Protein AF-A0A519M1B8-F1 (afdb_monomer_lite)

Secondary structure (DSSP, 8-state):
-EEEEEE--EEEPPPTTTS--EEEEEEEEEEEEEETTTTEEEEEEEEEEEE-STT---EEEEEEEEEEEE-SSEEEEEEEEEETTTT--EEEEEEEE----

Structure (mmCIF, N/CA/C/O backbone):
data_AF-A0A519M1B8-F1
#
_entry.id   AF-A0A519M1B8-F1
#
loop_
_atom_site.group_PDB
_atom_site.id
_atom_site.type_symbol
_atom_site.label_atom_id
_atom_site.label_alt_id
_atom_site.label_comp_id
_atom_site.label_asym_id
_atom_site.label_entity_id
_atom_site.label_seq_id
_atom_site.pdbx_PDB_ins_code
_atom_site.Cartn_x
_atom_site.Cartn_y
_atom_site.Cartn_z
_atom_site.occupancy
_atom_site.B_iso_or_equiv
_atom_site.auth_seq_id
_atom_site.auth_comp_id
_atom_site.auth_asym_id
_atom_site.auth_atom_id
_atom_site.pdbx_PDB_model_num
ATOM 1 N N . THR A 1 1 ? -4.992 -12.853 12.624 1.00 61.62 1 THR A N 1
ATOM 2 C CA . THR A 1 1 ? -4.207 -12.572 11.404 1.00 61.62 1 THR A CA 1
ATOM 3 C C . THR A 1 1 ? -5.057 -12.869 10.196 1.00 61.62 1 THR A C 1
ATOM 5 O O . THR A 1 1 ? -5.647 -13.942 10.158 1.00 61.62 1 THR A O 1
ATOM 8 N N . SER A 1 2 ? -5.167 -11.935 9.254 1.00 78.75 2 SER A N 1
ATOM 9 C CA . SER A 1 2 ? -5.902 -12.116 7.998 1.00 78.75 2 SER A CA 1
ATOM 10 C C . SER A 1 2 ? -4.955 -12.070 6.798 1.00 78.75 2 SER A C 1
ATOM 12 O O . SER A 1 2 ? -3.902 -11.434 6.850 1.00 78.75 2 SER A O 1
ATOM 14 N N . LEU A 1 3 ? -5.323 -12.778 5.728 1.00 83.06 3 LEU A N 1
ATOM 15 C CA . LEU A 1 3 ? -4.631 -12.716 4.442 1.00 83.06 3 LEU A CA 1
ATOM 16 C C . LEU A 1 3 ? -5.221 -11.564 3.621 1.00 83.06 3 LEU A C 1
ATOM 18 O O . LEU A 1 3 ? -6.442 -11.401 3.584 1.00 83.06 3 LEU A O 1
ATOM 22 N N . THR A 1 4 ? -4.372 -10.785 2.961 1.00 83.81 4 THR A N 1
ATOM 23 C CA . THR A 1 4 ? -4.791 -9.717 2.050 1.00 83.81 4 THR A CA 1
ATOM 24 C C . THR A 1 4 ? -4.305 -10.019 0.644 1.00 83.81 4 THR A C 1
ATOM 26 O O . THR A 1 4 ? -3.162 -10.423 0.439 1.00 83.81 4 THR A O 1
ATOM 29 N N . LEU A 1 5 ? -5.190 -9.829 -0.330 1.00 84.94 5 LEU A N 1
ATOM 30 C CA . LEU A 1 5 ? -4.849 -9.868 -1.743 1.00 84.94 5 LEU A CA 1
ATOM 31 C C . LEU A 1 5 ? -5.241 -8.522 -2.339 1.00 84.94 5 LEU A C 1
ATOM 33 O O . LEU A 1 5 ? -6.409 -8.133 -2.291 1.00 84.94 5 LEU A O 1
ATOM 37 N N . THR A 1 6 ? -4.247 -7.810 -2.855 1.00 81.38 6 THR A N 1
ATOM 38 C CA . THR A 1 6 ? -4.382 -6.447 -3.355 1.00 81.38 6 THR A CA 1
ATOM 39 C C . THR A 1 6 ? -3.985 -6.429 -4.819 1.00 81.38 6 THR A C 1
ATOM 41 O O . THR A 1 6 ? -2.852 -6.746 -5.180 1.00 81.38 6 THR A O 1
ATOM 44 N N . THR A 1 7 ? -4.931 -6.028 -5.660 1.00 83.31 7 THR A N 1
ATOM 45 C CA . THR A 1 7 ? -4.694 -5.735 -7.074 1.00 83.31 7 THR A CA 1
ATOM 46 C C . THR A 1 7 ? -5.128 -4.306 -7.353 1.00 83.31 7 THR A C 1
ATOM 48 O O . THR A 1 7 ? -5.988 -3.759 -6.658 1.00 83.31 7 THR A O 1
ATOM 51 N N . GLY A 1 8 ? -4.504 -3.678 -8.338 1.00 78.06 8 GLY A N 1
ATOM 52 C CA . GLY A 1 8 ? -4.832 -2.318 -8.728 1.00 78.06 8 GLY A CA 1
ATOM 53 C C . GLY A 1 8 ? -4.220 -1.964 -10.069 1.00 78.06 8 GLY A C 1
ATOM 54 O O . GLY A 1 8 ? -3.645 -2.812 -10.747 1.00 78.06 8 GLY A O 1
ATOM 55 N N . TYR A 1 9 ? -4.342 -0.697 -10.430 1.00 78.12 9 TYR A N 1
ATOM 56 C CA . TYR A 1 9 ? -3.684 -0.117 -11.587 1.00 78.12 9 TYR A CA 1
ATOM 57 C C . TYR A 1 9 ? -2.991 1.159 -11.122 1.00 78.12 9 TYR A C 1
ATOM 59 O O . TYR A 1 9 ? -3.652 2.053 -10.588 1.00 78.12 9 TYR A O 1
ATOM 67 N N . THR A 1 10 ? -1.671 1.212 -11.279 1.00 73.44 10 THR A N 1
ATOM 68 C CA . THR A 1 10 ? -0.863 2.384 -10.947 1.00 73.44 10 THR A CA 1
ATOM 69 C C . THR A 1 10 ? -0.337 2.972 -12.245 1.00 73.44 10 THR A C 1
ATOM 71 O O . THR A 1 10 ? 0.252 2.266 -13.061 1.00 73.44 10 THR A O 1
ATOM 74 N N . HIS A 1 11 ? -0.551 4.269 -12.431 1.00 74.06 11 HIS A N 1
ATOM 75 C CA . HIS A 1 11 ? 0.006 5.010 -13.551 1.00 74.06 11 HIS A CA 1
ATOM 76 C C . HIS A 1 11 ? 0.801 6.187 -12.999 1.00 74.06 11 HIS A C 1
ATOM 78 O O . HIS A 1 11 ? 0.237 7.066 -12.343 1.00 74.06 11 HIS A O 1
ATOM 84 N N . LEU A 1 12 ? 2.113 6.143 -13.199 1.00 71.19 12 LEU A N 1
ATOM 85 C CA . LEU A 1 12 ? 3.037 7.199 -12.819 1.00 71.19 12 LEU A CA 1
ATOM 86 C C . LEU A 1 12 ? 3.297 8.052 -14.058 1.00 71.19 12 LEU A C 1
ATOM 88 O O . LEU A 1 12 ? 3.857 7.563 -15.036 1.00 71.19 12 LEU A O 1
ATOM 92 N N . PHE A 1 13 ? 2.863 9.309 -13.997 1.00 70.25 13 PHE A N 1
ATOM 93 C CA . PHE A 1 13 ? 3.152 10.306 -15.022 1.00 70.25 13 PHE A CA 1
ATOM 94 C C . PHE A 1 13 ? 4.556 10.857 -14.777 1.00 70.25 13 PHE A C 1
ATOM 96 O O . PHE A 1 13 ? 4.811 11.423 -13.708 1.00 70.25 13 PHE A O 1
ATOM 103 N N . ALA A 1 14 ? 5.456 10.675 -15.738 1.00 64.19 14 ALA A N 1
ATOM 104 C CA . ALA A 1 14 ? 6.783 11.272 -15.707 1.00 64.19 14 ALA A CA 1
ATOM 105 C C . ALA A 1 14 ? 6.781 12.560 -16.543 1.00 64.19 14 ALA A C 1
ATOM 107 O O . ALA A 1 14 ? 6.062 12.684 -17.530 1.00 64.19 14 ALA A O 1
ATOM 108 N N . GLU A 1 15 ? 7.560 13.563 -16.136 1.00 58.38 15 GLU A N 1
ATOM 109 C CA . GLU A 1 15 ? 7.717 14.765 -16.957 1.00 58.38 15 GLU A CA 1
ATOM 110 C C . GLU A 1 15 ? 8.551 14.400 -18.198 1.00 58.38 15 GLU A C 1
ATOM 112 O O . GLU A 1 15 ? 9.636 13.830 -18.060 1.00 58.38 15 GLU A O 1
ATOM 117 N N . GLU A 1 16 ? 8.030 14.723 -19.393 1.00 57.34 16 GLU A N 1
ATOM 118 C CA . GLU A 1 16 ? 8.417 14.256 -20.748 1.00 57.34 16 GLU A CA 1
ATOM 119 C C . GLU A 1 16 ? 9.908 14.410 -21.155 1.00 57.34 16 GLU A C 1
ATOM 121 O O . GLU A 1 16 ? 10.265 14.207 -22.315 1.00 57.34 16 GLU A O 1
ATOM 126 N N . LYS A 1 17 ? 10.809 14.806 -20.251 1.00 54.50 17 LYS A N 1
ATOM 127 C CA . LYS A 1 17 ? 12.233 15.039 -20.534 1.00 54.50 17 LYS A CA 1
ATOM 128 C C . LYS A 1 17 ? 13.218 14.105 -19.846 1.00 54.50 17 LYS A C 1
ATOM 130 O O . LYS A 1 17 ? 14.379 14.132 -20.251 1.00 54.50 17 LYS A O 1
ATOM 135 N N . GLU A 1 18 ? 12.808 13.294 -18.870 1.00 54.34 18 GLU A N 1
ATOM 136 C CA . GLU A 1 18 ? 13.756 12.404 -18.182 1.00 54.34 18 GLU A CA 1
ATOM 137 C C . GLU A 1 18 ? 13.355 10.924 -18.169 1.00 54.34 18 GLU A C 1
ATOM 139 O O . GLU A 1 18 ? 14.258 10.121 -18.392 1.00 54.34 18 GLU A O 1
ATOM 144 N N . TRP A 1 19 ? 12.073 10.544 -18.024 1.00 55.38 19 TRP A N 1
ATOM 145 C CA . TRP A 1 19 ? 11.619 9.135 -17.985 1.00 55.38 19 TRP A CA 1
ATOM 146 C C . TRP A 1 19 ? 10.327 8.901 -18.790 1.00 55.38 19 TRP A C 1
ATOM 148 O O . TRP A 1 19 ? 9.516 9.814 -18.921 1.00 55.38 19 TRP A O 1
ATOM 158 N N . ASP A 1 20 ? 10.139 7.682 -19.307 1.00 60.03 20 ASP A N 1
ATOM 159 C CA . ASP A 1 20 ? 8.891 7.254 -19.957 1.00 60.03 20 ASP A CA 1
ATOM 160 C C . ASP A 1 20 ? 7.768 7.037 -18.922 1.00 60.03 20 ASP A C 1
ATOM 162 O O . ASP A 1 20 ? 8.018 6.594 -17.796 1.00 60.03 20 ASP A O 1
ATOM 166 N N . ASP A 1 21 ? 6.520 7.323 -19.311 1.00 61.66 21 ASP A N 1
ATOM 167 C CA . ASP A 1 21 ? 5.335 7.106 -18.472 1.00 61.66 21 ASP A CA 1
ATOM 168 C C . ASP A 1 21 ? 5.198 5.631 -18.067 1.00 61.66 21 ASP A C 1
ATOM 170 O O . ASP A 1 21 ? 5.032 4.740 -18.907 1.00 61.66 21 ASP A O 1
ATOM 174 N N . LEU A 1 22 ? 5.192 5.357 -16.759 1.00 68.00 22 LEU A N 1
ATOM 175 C CA . LEU A 1 22 ? 5.159 3.993 -16.239 1.00 68.00 22 LEU A CA 1
ATOM 176 C C . LEU A 1 22 ? 3.747 3.620 -15.777 1.00 68.00 22 LEU A C 1
ATOM 178 O O . LEU A 1 22 ? 3.299 3.963 -14.680 1.00 68.00 22 LEU A O 1
ATOM 182 N N . GLY A 1 23 ? 3.047 2.854 -16.612 1.00 71.75 23 GLY A N 1
ATOM 183 C CA . GLY A 1 23 ? 1.823 2.151 -16.235 1.00 71.75 23 GLY A CA 1
ATOM 184 C C . GLY A 1 23 ? 2.131 0.717 -15.826 1.00 71.75 23 GLY A C 1
ATOM 185 O O . GLY A 1 23 ? 2.684 -0.038 -16.625 1.00 71.75 23 GLY A O 1
ATOM 186 N N . TYR A 1 24 ? 1.748 0.309 -14.615 1.00 73.81 24 TYR A N 1
ATOM 187 C CA . TYR A 1 24 ? 1.891 -1.079 -14.177 1.00 73.81 24 TYR A CA 1
ATOM 188 C C . TYR A 1 24 ? 0.715 -1.563 -13.325 1.00 73.81 24 TYR A C 1
ATOM 190 O O . TYR A 1 24 ? 0.029 -0.806 -12.634 1.00 73.81 24 TYR A O 1
ATOM 198 N N . ILE A 1 25 ? 0.488 -2.873 -13.379 1.00 82.19 25 ILE A N 1
ATOM 199 C CA . ILE A 1 25 ? -0.502 -3.587 -12.577 1.00 82.19 25 ILE A CA 1
ATOM 200 C C . ILE A 1 25 ? 0.230 -4.225 -11.391 1.00 82.19 25 ILE A C 1
ATOM 202 O O . ILE A 1 25 ? 0.933 -5.224 -11.579 1.00 82.19 25 ILE A O 1
ATOM 206 N N . PRO A 1 26 ? 0.096 -3.684 -10.167 1.00 81.31 26 PRO A N 1
ATOM 207 C CA . PRO A 1 26 ? 0.602 -4.341 -8.971 1.00 81.31 26 PRO A CA 1
ATOM 208 C C . PRO A 1 26 ? -0.301 -5.513 -8.573 1.00 81.31 26 PRO A C 1
ATOM 210 O O . PRO A 1 26 ? -1.482 -5.330 -8.266 1.00 81.31 26 PRO A O 1
ATOM 213 N N . VAL A 1 27 ? 0.271 -6.713 -8.504 1.00 86.44 27 VAL A N 1
ATOM 214 C CA . VAL A 1 27 ? -0.357 -7.895 -7.905 1.00 86.44 27 VAL A CA 1
ATOM 215 C C . VAL A 1 27 ? 0.394 -8.226 -6.624 1.00 86.44 27 VAL A C 1
ATOM 217 O O . VAL A 1 27 ? 1.538 -8.678 -6.662 1.00 86.44 27 VAL A O 1
ATOM 220 N N . LYS A 1 28 ? -0.244 -7.986 -5.476 1.00 87.62 28 LYS A N 1
ATOM 221 C CA . LYS A 1 28 ? 0.367 -8.146 -4.154 1.00 87.62 28 LYS A CA 1
ATOM 222 C C . LYS A 1 28 ? -0.463 -9.064 -3.275 1.00 87.62 28 LYS A C 1
ATOM 224 O O . LYS A 1 28 ? -1.691 -8.985 -3.245 1.00 87.62 28 LYS A O 1
ATOM 229 N N . ALA A 1 29 ? 0.224 -9.907 -2.522 1.00 89.25 29 ALA A N 1
ATOM 230 C CA . ALA A 1 29 ? -0.368 -10.721 -1.480 1.00 89.25 29 ALA A CA 1
ATOM 231 C C . ALA A 1 29 ? 0.367 -10.454 -0.170 1.00 89.25 29 ALA A C 1
ATOM 233 O O . ALA A 1 29 ? 1.568 -10.184 -0.145 1.00 89.25 29 ALA A O 1
ATOM 234 N N . GLY A 1 30 ? -0.353 -10.505 0.936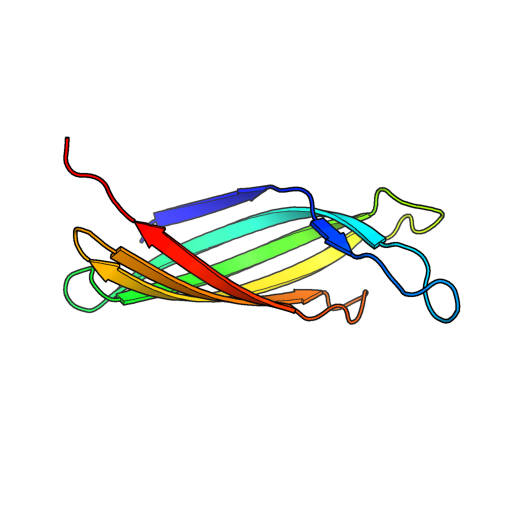 1.00 88.06 30 GLY A N 1
ATOM 235 C CA . GLY A 1 30 ? 0.223 -10.148 2.213 1.00 88.06 30 GLY A CA 1
ATOM 236 C C . GLY A 1 30 ? -0.570 -10.634 3.397 1.00 88.06 30 GLY A C 1
ATOM 237 O O . GLY A 1 30 ? -1.565 -11.354 3.290 1.00 88.06 30 GLY A O 1
ATOM 238 N N . PHE A 1 31 ? -0.087 -10.219 4.553 1.00 87.75 31 PHE A N 1
ATOM 239 C CA . PHE A 1 31 ? -0.739 -10.452 5.822 1.00 87.75 31 PHE A CA 1
ATOM 240 C C . PHE A 1 31 ? -1.097 -9.119 6.469 1.00 87.75 31 PHE A C 1
ATOM 242 O O . PHE A 1 31 ? -0.328 -8.155 6.439 1.00 87.75 31 PHE A O 1
ATOM 249 N N . LYS A 1 32 ? -2.269 -9.095 7.102 1.00 87.81 32 LYS A N 1
ATOM 250 C CA . LYS A 1 32 ? -2.708 -8.027 7.995 1.00 87.81 32 LYS A CA 1
ATOM 251 C C . LYS A 1 32 ? -2.826 -8.597 9.407 1.00 87.81 32 LYS A C 1
ATOM 253 O O . LYS A 1 32 ? -3.602 -9.520 9.680 1.00 87.81 32 LYS A O 1
ATOM 258 N N . GLY A 1 33 ? -2.001 -8.078 10.307 1.00 87.31 33 GLY A N 1
ATOM 259 C CA . GLY A 1 33 ? -1.975 -8.448 11.717 1.00 87.31 33 GLY A CA 1
ATOM 260 C C . GLY A 1 33 ? -2.495 -7.301 12.566 1.00 87.31 33 GLY A C 1
ATOM 261 O O . GLY A 1 33 ? -1.901 -6.230 12.547 1.00 87.31 33 GLY A O 1
ATOM 262 N N . PHE A 1 34 ? -3.583 -7.524 13.298 1.00 87.31 34 PHE A N 1
ATOM 263 C CA . PHE A 1 34 ? -4.104 -6.565 14.267 1.00 87.31 34 PHE A CA 1
ATOM 264 C C . PHE A 1 34 ? -3.411 -6.741 15.625 1.00 87.31 34 PHE A C 1
ATOM 266 O O . PHE A 1 34 ? -3.092 -7.861 16.029 1.00 87.31 34 PHE A O 1
ATOM 273 N N . ILE A 1 35 ? -3.145 -5.629 16.301 1.00 83.88 35 ILE A N 1
ATOM 274 C CA . ILE A 1 35 ? -2.440 -5.519 17.580 1.00 83.88 35 ILE A CA 1
ATOM 275 C C . ILE A 1 35 ? -3.149 -4.463 18.433 1.00 83.88 35 ILE A C 1
ATOM 277 O O . ILE A 1 35 ? -3.771 -3.547 17.899 1.00 83.88 35 ILE A O 1
ATOM 281 N N . TRP A 1 36 ? -3.027 -4.571 19.760 1.00 78.81 36 TRP A N 1
ATOM 282 C CA . TRP A 1 36 ? -3.655 -3.654 20.723 1.00 78.81 36 TRP A CA 1
ATOM 283 C C . TRP A 1 36 ? -5.170 -3.504 20.529 1.00 78.81 36 TRP A C 1
ATOM 285 O O . TRP A 1 36 ? -5.652 -2.476 20.055 1.00 78.81 36 TRP A O 1
ATOM 295 N N . GLU A 1 37 ? -5.915 -4.534 20.945 1.00 79.88 37 GLU A N 1
ATOM 296 C CA . GLU A 1 37 ? -7.390 -4.538 20.932 1.00 79.88 37 GLU A CA 1
ATOM 297 C C . GLU A 1 37 ? -7.973 -4.183 19.554 1.00 79.88 37 GLU A C 1
ATOM 299 O O . GLU A 1 37 ? -8.919 -3.412 19.446 1.00 79.88 37 GLU A O 1
ATOM 304 N N . ASP A 1 38 ? -7.344 -4.697 18.495 1.00 78.31 38 ASP A N 1
ATOM 305 C CA . ASP A 1 38 ? -7.723 -4.482 17.095 1.00 78.31 38 ASP A CA 1
ATOM 306 C C . ASP A 1 38 ? -7.667 -3.033 16.591 1.00 78.31 38 ASP A C 1
ATOM 308 O O . ASP A 1 38 ? -8.109 -2.738 15.480 1.00 78.31 38 ASP A O 1
ATOM 312 N N . ARG A 1 39 ? -7.038 -2.135 17.359 1.00 84.25 39 ARG A N 1
ATOM 313 C CA . ARG A 1 39 ? -6.904 -0.724 16.987 1.00 84.25 39 ARG A CA 1
ATOM 314 C C . ARG A 1 39 ? -5.719 -0.443 16.087 1.00 84.25 39 ARG A C 1
ATOM 316 O O . ARG A 1 39 ? -5.794 0.421 15.224 1.00 84.25 39 ARG A O 1
ATOM 323 N N . PHE A 1 40 ? -4.613 -1.152 16.262 1.00 88.06 40 PHE A N 1
ATOM 324 C CA . PHE A 1 40 ? -3.441 -1.001 15.407 1.00 88.06 40 PHE A CA 1
ATOM 325 C C . PHE A 1 40 ? -3.312 -2.208 14.499 1.00 88.06 40 PHE A C 1
ATOM 327 O O . PHE A 1 40 ? -3.648 -3.325 14.879 1.00 88.06 40 PHE A O 1
ATOM 334 N N 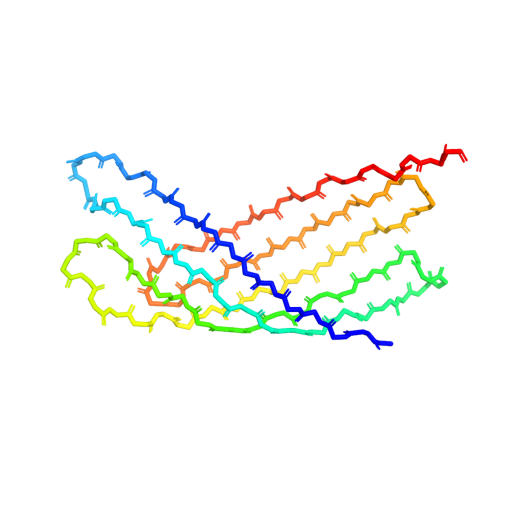. TYR A 1 41 ? -2.804 -2.006 13.292 1.00 87.94 41 TYR A N 1
ATOM 335 C CA . TYR 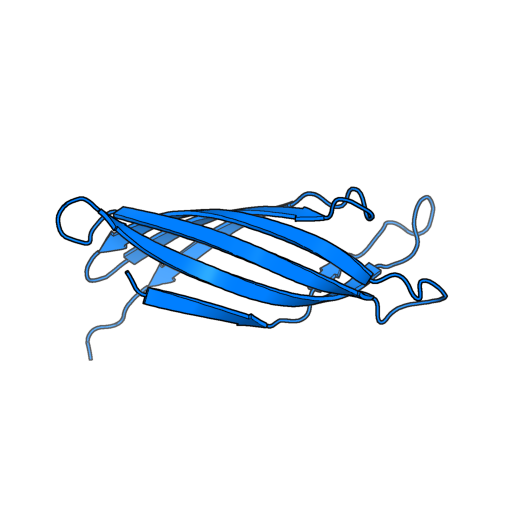A 1 41 ? -2.485 -3.109 12.409 1.00 87.94 41 TYR A CA 1
ATOM 336 C C . TYR A 1 41 ? -1.156 -2.905 11.710 1.00 87.94 41 TYR A C 1
ATOM 338 O O . TYR A 1 41 ? -0.787 -1.797 11.332 1.00 87.94 41 TYR A O 1
ATOM 346 N N . LEU A 1 42 ? -0.453 -4.010 11.510 1.00 89.69 42 LEU A N 1
ATOM 347 C CA . LEU A 1 42 ? 0.683 -4.093 10.612 1.00 89.69 42 LEU A CA 1
ATOM 348 C C . LEU A 1 42 ? 0.251 -4.821 9.349 1.00 89.69 42 LEU A C 1
ATOM 350 O O . LEU A 1 42 ? -0.506 -5.795 9.390 1.00 89.69 42 LEU A O 1
ATOM 354 N N . LEU A 1 43 ? 0.733 -4.316 8.228 1.00 89.56 43 LEU A N 1
ATOM 355 C CA . LEU A 1 43 ? 0.491 -4.836 6.902 1.00 89.56 43 LEU A CA 1
ATOM 356 C C . LEU A 1 43 ? 1.851 -5.165 6.294 1.00 89.56 43 LEU A C 1
ATOM 358 O O . LEU A 1 43 ? 2.728 -4.312 6.219 1.00 89.56 43 LEU A O 1
ATOM 362 N N . GLY A 1 44 ? 2.043 -6.406 5.882 1.00 89.62 44 GLY A N 1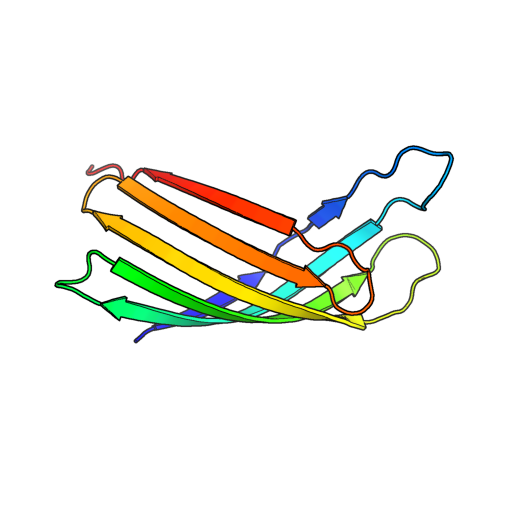
ATOM 363 C CA . GLY A 1 44 ? 3.205 -6.799 5.098 1.00 89.62 44 GLY A CA 1
ATOM 364 C C . GLY A 1 44 ? 2.716 -7.401 3.801 1.00 89.62 44 GLY A C 1
ATOM 365 O O . GLY A 1 44 ? 2.189 -8.511 3.820 1.00 89.62 44 GLY A O 1
ATOM 366 N N . GLU A 1 45 ? 2.860 -6.679 2.693 1.00 88.12 45 GLU A N 1
ATOM 367 C CA . GLU A 1 45 ? 2.529 -7.189 1.362 1.00 88.12 45 GLU A CA 1
ATOM 368 C C . GLU A 1 45 ? 3.798 -7.346 0.529 1.00 88.12 45 GLU A C 1
ATOM 370 O O . GLU A 1 45 ? 4.695 -6.510 0.582 1.00 88.12 45 GLU A O 1
ATOM 375 N N . VAL A 1 46 ? 3.872 -8.409 -0.261 1.00 89.56 46 VAL A N 1
ATOM 376 C CA . VAL A 1 46 ? 4.907 -8.610 -1.279 1.00 89.56 46 VAL A CA 1
ATOM 377 C C . VAL A 1 46 ? 4.251 -9.143 -2.546 1.00 89.56 46 VAL A C 1
ATOM 379 O O . VAL A 1 46 ? 3.179 -9.750 -2.508 1.00 89.56 46 VAL A O 1
ATOM 382 N N . GLY A 1 47 ? 4.851 -8.884 -3.694 1.00 85.44 47 GLY A N 1
ATOM 383 C CA . GLY A 1 47 ? 4.227 -9.204 -4.962 1.00 85.44 47 GLY A CA 1
ATOM 384 C C . GLY A 1 47 ? 5.080 -8.853 -6.160 1.00 85.44 47 GLY A C 1
ATOM 385 O O . GLY A 1 47 ? 6.287 -8.642 -6.054 1.00 85.44 47 GLY A O 1
ATOM 386 N N . ALA A 1 48 ? 4.418 -8.792 -7.304 1.00 83.69 48 ALA A N 1
ATOM 387 C CA . ALA A 1 48 ? 5.025 -8.442 -8.571 1.00 83.69 48 ALA A CA 1
ATOM 388 C C . ALA A 1 48 ? 4.221 -7.328 -9.245 1.00 83.69 48 ALA A C 1
ATOM 390 O O . ALA A 1 48 ? 2.990 -7.295 -9.162 1.00 83.69 48 ALA A O 1
ATOM 391 N N . GLY A 1 49 ? 4.920 -6.405 -9.894 1.00 78.31 49 GLY A N 1
ATOM 392 C CA . GLY A 1 49 ? 4.339 -5.386 -10.755 1.00 78.31 49 GLY A CA 1
ATOM 393 C C . GLY A 1 49 ? 4.574 -5.764 -12.208 1.00 78.31 49 GLY A C 1
ATOM 394 O O . GLY A 1 49 ? 5.716 -5.980 -12.609 1.00 78.31 49 GLY A O 1
ATOM 395 N N . PHE A 1 50 ? 3.499 -5.845 -12.984 1.00 77.81 50 PHE A N 1
ATOM 396 C CA . PHE A 1 50 ? 3.569 -6.086 -14.422 1.00 77.81 50 PHE A CA 1
ATOM 397 C C . PHE A 1 50 ? 3.423 -4.753 -15.150 1.00 77.81 50 PHE A C 1
ATOM 399 O O . PHE A 1 50 ? 2.353 -4.144 -15.080 1.00 77.81 50 PHE A O 1
ATOM 406 N N . ALA A 1 51 ? 4.482 -4.283 -15.807 1.00 68.31 51 ALA A N 1
ATOM 407 C CA . ALA A 1 51 ? 4.420 -3.079 -16.628 1.00 68.31 51 ALA A CA 1
ATOM 408 C C . ALA A 1 51 ? 3.575 -3.321 -17.891 1.00 68.31 51 ALA A C 1
ATOM 410 O O . ALA A 1 51 ? 3.623 -4.391 -18.497 1.00 68.31 51 ALA A O 1
ATOM 411 N N . VAL A 1 52 ? 2.748 -2.336 -18.245 1.00 62.56 52 VAL A N 1
ATOM 412 C CA . VAL A 1 52 ? 1.811 -2.377 -19.383 1.00 62.56 52 VAL A CA 1
ATOM 413 C C . VAL A 1 52 ? 2.142 -1.294 -20.421 1.00 62.56 52 VAL A C 1
ATOM 415 O O . VAL A 1 52 ? 1.741 -1.420 -21.577 1.00 62.56 52 VAL A O 1
ATOM 418 N N . THR A 1 53 ? 2.897 -0.254 -20.051 1.00 52.44 53 THR A N 1
ATOM 419 C CA . THR A 1 53 ? 3.286 0.835 -20.962 1.00 52.44 53 THR A CA 1
ATOM 420 C C . THR A 1 53 ? 4.699 0.624 -21.519 1.00 52.44 53 THR A C 1
ATOM 422 O O . THR A 1 53 ? 5.628 0.462 -20.739 1.00 52.44 53 THR A O 1
ATOM 425 N N . GLY A 1 54 ? 4.815 0.647 -22.858 1.00 46.03 54 GLY A N 1
ATOM 426 C CA . GLY A 1 54 ? 6.019 0.924 -23.667 1.00 46.03 54 GLY A CA 1
ATOM 427 C C . GLY A 1 54 ? 7.284 0.108 -23.378 1.00 46.03 54 GLY A C 1
ATOM 428 O O . GLY A 1 54 ? 7.974 0.417 -22.426 1.00 46.03 54 GLY A O 1
ATOM 429 N N . ASP A 1 55 ? 7.612 -0.875 -24.232 1.00 47.69 55 ASP A N 1
ATOM 430 C CA . ASP A 1 55 ? 8.890 -1.629 -24.351 1.00 47.69 55 ASP A CA 1
ATOM 431 C C . ASP A 1 55 ? 9.526 -2.273 -23.088 1.00 47.69 55 ASP A C 1
ATOM 433 O O . ASP A 1 55 ? 10.389 -3.147 -23.209 1.00 47.69 55 ASP A O 1
ATOM 437 N N . TYR A 1 56 ? 9.055 -1.960 -21.881 1.00 51.31 56 TYR A N 1
ATOM 438 C CA . TYR A 1 56 ? 9.479 -2.535 -20.609 1.00 51.31 56 TYR A CA 1
ATOM 439 C C . TYR A 1 56 ? 8.672 -3.800 -20.318 1.00 51.31 56 TYR A C 1
ATOM 441 O O . TYR A 1 56 ? 7.644 -3.788 -19.646 1.00 51.31 56 TYR A O 1
ATOM 449 N N . ASN A 1 57 ? 9.157 -4.935 -20.819 1.00 53.09 57 ASN A N 1
ATOM 450 C CA . ASN A 1 57 ? 8.607 -6.264 -20.529 1.00 53.09 57 ASN A CA 1
ATOM 451 C C . ASN A 1 57 ? 9.154 -6.833 -19.201 1.00 53.09 57 ASN A C 1
ATOM 453 O O . ASN A 1 57 ? 9.434 -8.028 -19.083 1.00 53.09 57 ASN A O 1
ATOM 457 N N . GLU A 1 58 ? 9.390 -5.961 -18.221 1.00 62.16 58 GLU A N 1
ATOM 458 C CA . GLU A 1 58 ? 10.031 -6.306 -16.956 1.00 62.16 58 GLU A CA 1
ATOM 459 C C . GLU 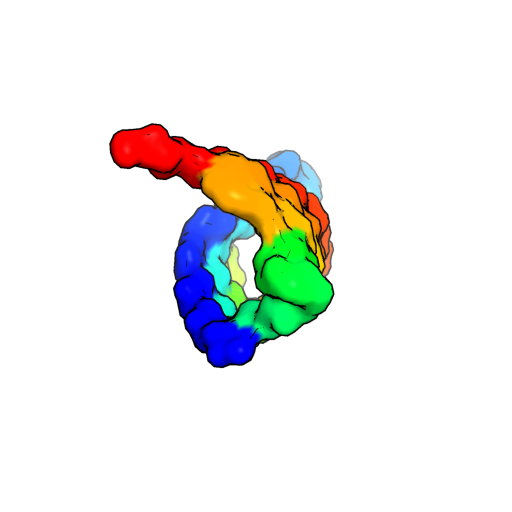A 1 58 ? 8.984 -6.487 -15.855 1.00 62.16 58 GLU A C 1
ATOM 461 O O . GLU A 1 58 ? 8.083 -5.673 -15.646 1.00 62.16 58 GLU A O 1
ATOM 466 N N . THR A 1 59 ? 9.091 -7.616 -15.157 1.00 66.50 59 THR A N 1
ATOM 467 C CA . THR A 1 59 ? 8.318 -7.895 -13.948 1.00 66.50 59 THR A CA 1
ATOM 468 C C . THR A 1 59 ? 9.115 -7.356 -12.770 1.00 66.50 59 THR A C 1
ATOM 470 O O . THR A 1 59 ? 10.146 -7.931 -12.435 1.00 66.50 59 THR A O 1
ATOM 473 N N . THR A 1 60 ? 8.656 -6.280 -12.130 1.00 71.75 60 THR A N 1
ATOM 474 C CA . THR A 1 60 ? 9.323 -5.770 -10.921 1.00 71.75 60 THR A CA 1
ATOM 475 C C . THR A 1 60 ? 8.872 -6.565 -9.711 1.00 71.75 60 THR A C 1
ATOM 477 O O . THR A 1 60 ? 7.690 -6.887 -9.561 1.00 71.75 60 THR A O 1
ATOM 480 N N . PHE A 1 61 ? 9.782 -6.804 -8.776 1.00 80.62 61 PHE A N 1
ATOM 481 C CA . PHE A 1 61 ? 9.381 -7.183 -7.428 1.00 80.62 61 PHE A CA 1
ATOM 482 C C . PHE A 1 61 ? 8.812 -5.963 -6.688 1.00 80.62 61 PHE A C 1
ATOM 484 O O . PHE A 1 61 ? 9.407 -4.882 -6.707 1.00 80.62 61 PHE A O 1
ATOM 491 N N . LEU A 1 62 ? 7.664 -6.143 -6.035 1.00 84.31 62 LEU A N 1
ATOM 492 C CA . LEU A 1 62 ? 7.021 -5.139 -5.193 1.00 84.31 62 LEU A CA 1
ATOM 493 C C . LEU A 1 62 ? 7.009 -5.627 -3.753 1.00 84.31 62 LEU A C 1
ATOM 495 O O . LEU A 1 62 ? 6.592 -6.748 -3.465 1.00 84.31 62 LEU A O 1
ATOM 499 N N . TRP A 1 63 ? 7.378 -4.758 -2.828 1.00 86.56 63 TRP A N 1
ATOM 500 C CA . TRP A 1 63 ? 7.178 -5.001 -1.407 1.00 86.56 63 TRP A CA 1
ATOM 501 C C . TRP A 1 63 ? 6.570 -3.760 -0.786 1.00 86.56 63 TRP A C 1
ATOM 503 O O . TRP A 1 63 ? 6.984 -2.637 -1.061 1.00 86.56 63 TRP A O 1
ATOM 513 N N . ALA A 1 64 ? 5.534 -3.963 0.014 1.00 87.31 64 ALA A N 1
ATOM 514 C CA . ALA A 1 64 ? 4.770 -2.885 0.593 1.00 87.31 64 ALA A CA 1
ATOM 515 C C . ALA A 1 64 ? 4.506 -3.119 2.086 1.00 87.31 64 ALA A C 1
ATOM 517 O O . ALA A 1 64 ? 3.434 -3.613 2.461 1.00 87.31 64 ALA A O 1
ATOM 518 N N . PRO A 1 65 ? 5.479 -2.807 2.961 1.00 90.75 65 PRO A N 1
ATOM 519 C CA . PRO A 1 65 ? 5.236 -2.768 4.388 1.00 90.75 65 PRO A CA 1
ATOM 520 C C . PRO A 1 65 ? 4.379 -1.547 4.729 1.00 90.75 65 PRO A C 1
ATOM 522 O O . PRO A 1 65 ? 4.545 -0.445 4.201 1.00 90.75 65 PRO A O 1
ATOM 525 N N . GLY A 1 66 ? 3.459 -1.730 5.657 1.00 87.81 66 GLY A N 1
ATOM 526 C CA . GLY A 1 66 ? 2.588 -0.681 6.137 1.00 87.81 66 GLY A CA 1
ATOM 527 C C . GLY A 1 66 ? 2.192 -0.894 7.584 1.00 87.81 66 GLY A C 1
ATOM 528 O O . GLY A 1 66 ? 2.290 -1.984 8.147 1.00 87.81 66 GLY A O 1
ATOM 529 N N . PHE A 1 67 ? 1.719 0.178 8.187 1.00 91.56 67 PHE A N 1
ATOM 530 C CA . PHE A 1 67 ? 1.098 0.151 9.495 1.00 91.56 67 PHE A CA 1
ATOM 531 C C . PHE A 1 67 ? -0.101 1.087 9.483 1.00 91.56 67 PHE A C 1
ATOM 533 O O . PHE A 1 67 ? -0.158 2.051 8.720 1.00 91.56 67 PHE A O 1
ATOM 540 N N . GLY A 1 68 ? -1.080 0.804 10.320 1.00 88.75 68 GLY A N 1
ATOM 541 C CA . GLY A 1 68 ? -2.279 1.608 10.395 1.00 88.75 68 GLY A CA 1
ATOM 542 C C . GLY A 1 68 ? -2.933 1.549 11.752 1.00 88.75 68 GLY A C 1
ATOM 543 O O . GLY A 1 68 ? -2.599 0.734 12.612 1.00 88.75 68 GLY A O 1
ATOM 544 N N . TYR A 1 69 ? -3.871 2.461 11.914 1.00 87.69 69 TYR A N 1
ATOM 545 C CA . TYR A 1 69 ? -4.723 2.604 13.064 1.00 87.69 69 TYR A CA 1
ATOM 546 C C . TYR A 1 69 ? -6.170 2.618 12.578 1.00 87.69 69 TYR A C 1
ATOM 548 O O . TYR A 1 69 ? -6.554 3.477 11.785 1.00 87.69 69 TYR A O 1
ATOM 556 N N . ALA A 1 70 ? -6.954 1.649 13.031 1.00 86.12 70 ALA A N 1
ATOM 557 C CA . ALA A 1 70 ? -8.363 1.501 12.724 1.00 86.12 70 ALA A CA 1
ATOM 558 C C . ALA A 1 70 ? -9.186 1.630 14.009 1.00 86.12 70 ALA A C 1
ATOM 560 O O . ALA A 1 70 ? -8.887 1.017 15.024 1.00 86.12 70 ALA A O 1
ATOM 561 N N . ASN A 1 71 ? -10.249 2.417 13.945 1.00 84.06 71 ASN A N 1
ATOM 562 C CA . ASN A 1 71 ? -11.334 2.441 14.918 1.00 84.06 71 ASN A CA 1
ATOM 563 C C . ASN A 1 71 ? -12.650 2.127 14.199 1.00 84.06 71 ASN A C 1
ATOM 565 O O . ASN A 1 71 ? -12.696 2.059 12.972 1.00 84.06 71 ASN A O 1
ATOM 569 N N . ASP A 1 72 ? -13.744 2.057 14.957 1.00 81.69 72 ASP A N 1
ATOM 570 C CA . ASP A 1 72 ? -15.102 1.818 14.443 1.00 81.69 72 ASP A CA 1
ATOM 571 C C . ASP A 1 72 ? -15.555 2.789 13.334 1.00 81.69 72 ASP A C 1
ATOM 573 O O . ASP A 1 72 ? -16.518 2.511 12.625 1.00 81.69 72 ASP A O 1
ATOM 577 N N . VAL A 1 73 ? -14.892 3.943 13.205 1.00 83.19 73 VAL A N 1
ATOM 578 C CA . VAL A 1 73 ? -15.304 5.044 12.322 1.00 83.19 73 VAL A CA 1
ATOM 579 C C . VAL A 1 73 ? -14.211 5.447 11.330 1.00 83.19 73 VAL A C 1
ATOM 581 O O . VAL A 1 73 ? -14.518 5.865 10.218 1.00 83.19 73 VAL A O 1
ATOM 584 N N . ILE A 1 74 ? -12.934 5.349 11.703 1.00 85.06 74 ILE A N 1
ATOM 585 C CA . ILE A 1 74 ? -11.819 5.888 10.913 1.00 85.06 74 ILE A CA 1
ATOM 586 C C . ILE A 1 74 ? -10.707 4.844 10.849 1.00 85.06 74 ILE A C 1
ATOM 588 O O . ILE A 1 74 ? -10.297 4.324 11.883 1.00 85.06 74 ILE A O 1
ATOM 592 N N . ASP A 1 75 ? -10.194 4.585 9.652 1.00 87.88 75 ASP A N 1
ATOM 593 C CA . ASP A 1 75 ? -8.974 3.820 9.396 1.00 87.88 75 ASP A CA 1
ATOM 594 C C . ASP A 1 75 ? -7.964 4.746 8.713 1.00 87.88 75 ASP A C 1
ATOM 596 O O . ASP A 1 75 ? -8.212 5.289 7.634 1.00 87.88 75 ASP A O 1
ATOM 600 N N . ILE A 1 76 ? -6.838 4.969 9.379 1.00 90.12 76 ILE A N 1
ATOM 601 C CA . ILE A 1 76 ? -5.704 5.717 8.851 1.00 90.12 76 ILE A CA 1
ATOM 602 C C . ILE A 1 76 ? -4.549 4.742 8.727 1.00 90.12 76 ILE A C 1
ATOM 604 O O . ILE A 1 76 ? -4.168 4.094 9.699 1.00 90.12 76 ILE A O 1
ATOM 608 N N . SER A 1 77 ? -3.950 4.655 7.550 1.00 87.31 77 SER A N 1
ATOM 609 C CA . SER A 1 77 ? -2.797 3.796 7.324 1.00 87.31 77 SER A CA 1
ATOM 610 C C . SER A 1 77 ? -1.745 4.443 6.465 1.00 87.31 77 SER A C 1
ATOM 612 O O . SER A 1 77 ? -2.024 5.233 5.568 1.00 87.31 77 SER A O 1
ATOM 614 N N . LEU A 1 78 ? -0.510 4.070 6.756 1.00 90.12 78 LEU A N 1
ATOM 615 C CA . LEU A 1 78 ? 0.654 4.436 5.989 1.00 90.12 78 LEU A CA 1
ATOM 616 C C . LEU A 1 78 ? 1.236 3.163 5.394 1.00 90.12 78 LEU A C 1
ATOM 618 O O . LEU A 1 78 ? 1.448 2.167 6.087 1.00 90.12 78 LEU A O 1
ATOM 622 N N . ARG A 1 79 ? 1.477 3.199 4.091 1.00 88.69 79 ARG A N 1
ATOM 623 C CA . ARG A 1 79 ? 2.086 2.112 3.338 1.00 88.69 79 ARG A CA 1
ATOM 624 C C . ARG A 1 79 ? 3.258 2.679 2.566 1.00 88.69 79 ARG A C 1
ATOM 626 O O . ARG A 1 79 ? 3.094 3.614 1.789 1.00 88.69 79 ARG A O 1
ATOM 633 N N . TYR A 1 80 ? 4.423 2.098 2.773 1.00 86.56 80 TYR A N 1
ATOM 634 C CA . TYR A 1 80 ? 5.542 2.275 1.867 1.00 86.56 80 TYR A CA 1
ATOM 635 C C . TYR A 1 80 ? 5.436 1.193 0.801 1.00 86.56 80 TYR A C 1
ATOM 637 O O . TYR A 1 80 ? 5.103 0.064 1.135 1.00 86.56 80 TYR A O 1
ATOM 645 N N . GLU A 1 81 ? 5.648 1.523 -0.462 1.00 83.00 81 GLU A N 1
ATOM 646 C CA . GLU A 1 81 ? 5.700 0.573 -1.565 1.00 83.00 81 GLU A CA 1
ATOM 647 C C . GLU A 1 81 ? 7.021 0.781 -2.289 1.00 83.00 81 GLU A C 1
ATOM 649 O O . GLU A 1 81 ? 7.234 1.817 -2.913 1.00 83.00 81 GLU A O 1
ATOM 654 N N . GLY A 1 82 ? 7.914 -0.193 -2.141 1.00 80.00 82 GLY A N 1
ATOM 655 C CA . GLY A 1 82 ? 9.199 -0.215 -2.813 1.00 80.00 82 GLY A CA 1
ATOM 656 C C . GLY A 1 82 ? 9.107 -1.028 -4.097 1.00 80.00 82 GLY A C 1
ATOM 657 O O . GLY A 1 82 ? 8.734 -2.208 -4.068 1.00 80.00 82 GLY A O 1
ATOM 658 N N . ALA A 1 83 ? 9.463 -0.399 -5.213 1.0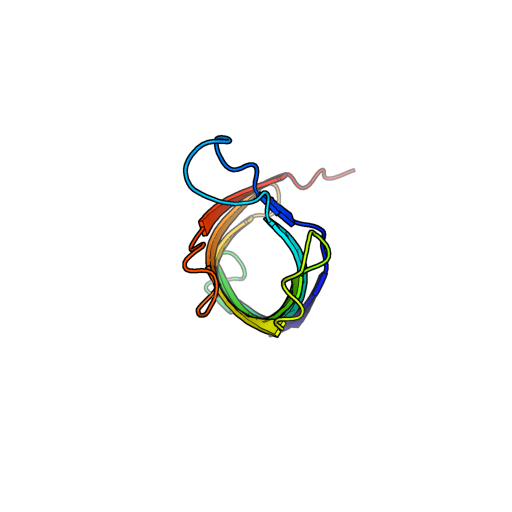0 71.12 83 ALA A N 1
ATOM 659 C CA . ALA A 1 83 ? 9.599 -1.043 -6.514 1.00 71.12 83 ALA A CA 1
ATOM 660 C C . ALA A 1 83 ? 11.094 -1.145 -6.830 1.00 71.12 83 ALA A C 1
ATOM 662 O O . ALA A 1 83 ? 11.703 -0.195 -7.320 1.00 71.12 83 ALA A O 1
ATOM 663 N N . ASN A 1 84 ? 11.684 -2.293 -6.482 1.00 62.88 84 ASN A N 1
ATOM 664 C CA . ASN A 1 84 ? 13.140 -2.474 -6.422 1.00 62.88 84 ASN A CA 1
ATOM 665 C C . ASN A 1 84 ? 13.820 -2.224 -7.783 1.00 62.88 84 ASN A C 1
ATOM 667 O O . ASN A 1 84 ? 14.891 -1.625 -7.830 1.00 62.88 84 ASN A O 1
ATOM 671 N N . ASP A 1 85 ? 13.162 -2.613 -8.881 1.00 58.97 85 ASP A N 1
ATOM 672 C CA . ASP A 1 85 ? 13.707 -2.466 -10.236 1.00 58.97 85 ASP A CA 1
ATOM 673 C C . ASP A 1 85 ? 13.365 -1.111 -10.878 1.00 58.97 85 ASP A C 1
ATOM 675 O O . ASP A 1 85 ? 14.191 -0.539 -11.585 1.00 58.97 85 ASP A O 1
ATOM 679 N N . PHE A 1 86 ? 12.199 -0.528 -10.571 1.00 58.00 86 PHE A N 1
ATOM 680 C CA . PHE A 1 86 ? 11.792 0.767 -11.138 1.00 58.00 86 PHE A CA 1
ATOM 681 C C . PHE A 1 86 ? 12.356 1.990 -10.401 1.00 58.00 86 PHE A C 1
ATOM 683 O O . PHE A 1 86 ? 12.203 3.105 -10.893 1.00 58.00 86 PHE A O 1
ATOM 690 N N . LYS A 1 87 ? 12.976 1.825 -9.217 1.00 59.03 87 LYS A N 1
ATOM 691 C CA . LYS A 1 87 ? 13.361 2.936 -8.311 1.00 59.03 87 LYS A CA 1
ATOM 692 C C . LYS A 1 87 ? 12.207 3.916 -8.032 1.00 59.03 87 LYS A C 1
ATOM 694 O O . LYS A 1 87 ? 12.431 5.079 -7.702 1.00 59.03 87 LYS A O 1
ATOM 699 N N . ALA A 1 88 ? 10.971 3.441 -8.164 1.00 65.12 88 ALA A N 1
ATOM 700 C CA . ALA A 1 88 ? 9.746 4.214 -8.007 1.00 65.12 88 ALA A CA 1
ATOM 701 C C . ALA A 1 88 ? 9.148 3.962 -6.619 1.00 65.12 88 ALA A C 1
ATOM 703 O O . ALA A 1 88 ? 8.012 3.506 -6.479 1.00 65.12 88 ALA A O 1
ATOM 704 N N . ASP A 1 89 ? 9.954 4.202 -5.588 1.00 73.31 89 ASP A N 1
ATOM 705 C CA . ASP A 1 89 ? 9.513 4.046 -4.210 1.00 73.31 89 ASP A CA 1
ATOM 706 C C . ASP A 1 89 ? 8.463 5.107 -3.886 1.00 73.31 89 ASP A C 1
ATOM 708 O O . ASP A 1 89 ? 8.695 6.307 -4.049 1.00 73.31 89 ASP A O 1
ATOM 712 N N . GLN A 1 90 ? 7.308 4.671 -3.390 1.00 77.00 90 GLN A N 1
ATOM 713 C CA . GLN A 1 90 ? 6.219 5.569 -3.037 1.00 77.00 90 GLN A CA 1
ATOM 714 C C . GLN A 1 90 ? 5.771 5.378 -1.592 1.00 77.00 90 GLN A C 1
ATOM 716 O O . GLN A 1 90 ? 5.604 4.265 -1.092 1.00 77.00 90 GLN A O 1
ATOM 721 N N . VAL A 1 91 ? 5.532 6.499 -0.911 1.00 83.69 91 VAL A N 1
ATOM 722 C CA . VAL A 1 91 ? 4.867 6.523 0.392 1.00 83.69 91 VAL A CA 1
ATOM 723 C C . VAL A 1 91 ? 3.419 6.927 0.160 1.00 83.69 91 VAL A C 1
ATOM 725 O O . VAL A 1 91 ? 3.134 8.044 -0.265 1.00 83.69 91 VAL A O 1
ATOM 728 N N . ALA A 1 92 ? 2.500 6.018 0.459 1.00 83.31 92 ALA A N 1
ATOM 729 C CA . ALA A 1 92 ? 1.071 6.246 0.356 1.00 83.31 92 ALA A CA 1
ATOM 730 C C . ALA A 1 92 ? 0.453 6.361 1.751 1.00 83.31 92 ALA A C 1
ATOM 732 O O . ALA A 1 92 ? 0.647 5.499 2.612 1.00 83.31 92 ALA A O 1
ATOM 733 N N . ILE A 1 93 ? -0.343 7.408 1.953 1.00 88.56 93 ILE A N 1
ATOM 734 C CA . ILE A 1 93 ? -1.200 7.549 3.129 1.00 88.56 93 ILE A CA 1
ATOM 735 C C . ILE A 1 93 ? -2.634 7.281 2.686 1.00 88.56 93 ILE A C 1
ATOM 737 O O . ILE A 1 93 ? -3.128 7.878 1.731 1.00 88.56 93 ILE A O 1
ATOM 741 N N . ARG A 1 94 ? -3.307 6.369 3.380 1.00 85.75 94 ARG A N 1
ATOM 742 C CA . ARG A 1 94 ? -4.697 6.001 3.149 1.00 85.75 94 ARG A CA 1
ATOM 743 C C . ARG A 1 94 ? -5.535 6.451 4.337 1.00 85.75 94 ARG A C 1
ATOM 745 O O . ARG A 1 94 ? -5.258 6.091 5.475 1.00 85.75 94 ARG A O 1
ATOM 752 N N . PHE A 1 95 ? -6.603 7.174 4.033 1.00 87.25 95 PHE A N 1
ATOM 753 C CA . PHE A 1 95 ? -7.670 7.495 4.970 1.00 87.25 95 PHE A CA 1
ATOM 754 C C . PHE A 1 95 ? -8.942 6.801 4.491 1.00 87.25 95 PHE A C 1
ATOM 756 O O . PHE A 1 95 ? -9.323 6.925 3.327 1.00 87.25 95 PHE A O 1
ATOM 763 N N . ALA A 1 96 ? -9.591 6.051 5.369 1.00 84.81 96 ALA A N 1
ATOM 764 C CA . ALA A 1 96 ? -10.872 5.418 5.121 1.00 84.81 96 ALA A CA 1
ATOM 765 C C . ALA A 1 96 ? -11.826 5.725 6.278 1.00 84.81 96 ALA A C 1
ATOM 767 O O . ALA A 1 96 ? -11.423 5.806 7.436 1.00 84.81 96 ALA A O 1
ATOM 768 N N . TYR A 1 97 ? -13.098 5.917 5.947 1.00 84.38 97 TYR A N 1
ATOM 769 C CA . TYR A 1 97 ? -14.155 6.209 6.907 1.00 84.38 97 TYR A CA 1
ATOM 770 C C . TYR A 1 97 ? -15.220 5.115 6.825 1.00 84.38 97 TYR A C 1
ATOM 772 O O . TYR A 1 97 ? -15.750 4.840 5.746 1.00 84.38 97 TYR A O 1
ATOM 780 N N . GLY A 1 98 ? -15.499 4.468 7.954 1.00 78.38 98 GLY A N 1
ATOM 781 C CA . GLY A 1 98 ? -16.549 3.467 8.096 1.00 78.38 98 GLY A CA 1
ATOM 782 C C . GLY A 1 98 ? -17.870 4.138 8.451 1.00 78.38 98 GLY A C 1
ATOM 783 O O . GLY A 1 98 ? -18.026 4.665 9.549 1.00 78.38 98 GLY A O 1
ATOM 784 N N . PHE A 1 99 ? -18.835 4.115 7.532 1.00 77.00 99 PHE A N 1
ATOM 785 C CA . PHE A 1 99 ? -20.196 4.556 7.830 1.00 77.00 99 PHE A CA 1
ATOM 786 C C . PHE A 1 99 ? -20.936 3.441 8.568 1.00 77.00 99 PHE A C 1
ATOM 788 O O . PHE A 1 99 ? -21.026 2.315 8.078 1.00 77.00 99 PHE A O 1
ATOM 795 N N . LYS A 1 100 ? -21.490 3.763 9.736 1.00 64.94 100 LYS A N 1
ATOM 796 C CA . LYS A 1 100 ? -22.448 2.902 10.427 1.00 64.94 100 LYS A CA 1
ATOM 797 C C . LYS A 1 100 ? -23.835 3.246 9.874 1.00 64.94 100 LYS A C 1
ATOM 799 O O . LYS A 1 100 ? -24.269 4.383 10.050 1.00 64.94 100 LYS A O 1
ATOM 804 N N . LEU A 1 101 ? -24.449 2.318 9.134 1.00 58.25 101 LEU A N 1
ATOM 805 C CA . LEU A 1 101 ? -25.815 2.463 8.613 1.00 58.25 101 LEU A CA 1
ATOM 806 C C . LEU A 1 101 ? -26.844 2.159 9.709 1.00 58.25 101 LEU A C 1
ATOM 808 O O . LEU A 1 101 ? -26.606 1.185 10.462 1.00 58.25 101 LEU A O 1
#

Sequence (101 aa):
TSLTLTTGYTHLFAEEKEWDDLGYIPVKAGFKGFIWEDRFYLLGEVGAGFAVTGDYNETTFLWAPGFGYANDVIDISLRYEGANDFKADQVAIRFAYGFKL

Foldseek 3Di:
DDKDWDWDWDWDDDDPPDDDTWIKIWTKIWDWDADDVSFKIKIWIWGWIQTDDDPPRDIWTKIKTKMWGDDQFKIWMWIWIDRPVVNPIDIDIDIDTDDDD

Radius of gyration: 15.65 Å; chains: 1; bounding box: 40×28×45 Å

pLDDT: mean 77.05, std 12.03, range [46.03, 91.56]